Protein AF-A0A5B7G0F3-F1 (afdb_monomer_lite)

Foldseek 3Di:
DDDDPPVPPPPPPPVVVVVVQVVPPDHPCVVVVVVVVVVVVVVVVVVVCCVVVVVVVVVVVVVVVVD

InterPro domains:
  IPR000615 Bestrophin [PTHR10736] (1-60)
  IPR021134 Bestrophin-like [PF01062] (1-60)

pLDDT: mean 71.09, std 14.64, range [52.19, 96.5]

Sequence (67 aa):
MVVEYIKDIGTARFCIFGRLLFRWRGSVYKLLWRDLLVYAVLYTLLSCFYRFYLKDNQKREKCLNLY

Structure (mmCIF, N/CA/C/O backbone):
data_AF-A0A5B7G0F3-F1
#
_entry.id   AF-A0A5B7G0F3-F1
#
loop_
_atom_site.group_PDB
_atom_site.id
_atom_site.type_symbol
_atom_site.label_atom_id
_atom_site.label_alt_id
_atom_site.label_comp_id
_atom_site.label_asym_id
_atom_site.label_entity_id
_atom_site.label_seq_id
_atom_site.pdbx_PDB_ins_code
_atom_site.Cartn_x
_atom_site.Cartn_y
_atom_site.Cartn_z
_atom_site.occupancy
_atom_site.B_iso_or_equiv
_atom_site.auth_seq_id
_atom_site.auth_comp_id
_atom_site.auth_asym_id
_atom_site.auth_atom_id
_atom_site.pdbx_PDB_model_num
ATOM 1 N N . MET A 1 1 ? 34.619 18.951 -31.701 1.00 55.38 1 MET A N 1
ATOM 2 C CA . MET A 1 1 ? 33.142 18.910 -31.640 1.00 55.38 1 MET A CA 1
ATOM 3 C C . MET A 1 1 ? 32.735 17.630 -30.933 1.00 55.38 1 MET A C 1
ATOM 5 O O . MET A 1 1 ? 33.164 16.567 -31.359 1.00 55.38 1 MET A O 1
ATOM 9 N N . VAL A 1 2 ? 32.002 17.723 -29.827 1.00 64.06 2 VAL A N 1
ATOM 10 C CA . VAL A 1 2 ? 31.417 16.561 -29.145 1.00 64.06 2 VAL A CA 1
ATOM 11 C C . VAL A 1 2 ? 29.916 16.697 -29.304 1.00 64.06 2 VAL A C 1
ATOM 13 O O . VAL A 1 2 ? 29.349 17.736 -28.979 1.00 64.06 2 VAL A O 1
ATOM 16 N N . VAL A 1 3 ? 29.300 15.682 -29.894 1.00 62.38 3 VAL A N 1
ATOM 17 C CA . VAL A 1 3 ? 27.861 15.660 -30.122 1.00 62.38 3 VAL A CA 1
ATOM 18 C C . VAL A 1 3 ? 27.204 15.151 -28.842 1.00 62.38 3 VAL A C 1
ATOM 20 O O . VAL A 1 3 ? 27.425 14.013 -28.432 1.00 62.38 3 VAL A O 1
ATOM 23 N N . GLU A 1 4 ? 26.431 16.009 -28.180 1.00 66.31 4 GLU A N 1
ATOM 24 C CA . GLU A 1 4 ? 25.668 15.645 -26.986 1.00 66.31 4 GLU A CA 1
ATOM 25 C C . GLU A 1 4 ? 24.342 14.979 -27.382 1.00 66.31 4 GLU A C 1
ATOM 27 O O . GLU A 1 4 ? 23.323 15.636 -27.587 1.00 66.31 4 GLU A O 1
ATOM 32 N N . TYR A 1 5 ? 24.336 13.648 -27.457 1.00 69.12 5 TYR A N 1
ATOM 33 C CA . TYR A 1 5 ? 23.158 12.835 -27.810 1.00 69.12 5 TYR A CA 1
ATOM 34 C C . TYR A 1 5 ? 22.111 12.701 -26.683 1.00 69.12 5 TYR A C 1
ATOM 36 O O . TYR A 1 5 ? 21.139 11.959 -26.805 1.00 69.12 5 TYR A O 1
ATOM 44 N N . ILE A 1 6 ? 22.304 13.397 -25.560 1.00 64.69 6 ILE A N 1
ATOM 45 C CA . ILE A 1 6 ? 21.517 13.212 -24.328 1.00 64.69 6 ILE A CA 1
ATOM 46 C C . ILE A 1 6 ? 20.220 14.041 -24.339 1.00 64.69 6 ILE A C 1
ATOM 48 O O . ILE A 1 6 ? 19.300 13.771 -23.569 1.00 64.69 6 ILE A O 1
ATOM 52 N N . LYS A 1 7 ? 20.099 15.020 -25.246 1.00 62.00 7 LYS A N 1
ATOM 53 C CA . LYS A 1 7 ? 18.926 15.908 -25.322 1.00 62.00 7 LYS A CA 1
ATOM 54 C C . LYS A 1 7 ? 17.637 15.218 -25.787 1.00 62.00 7 LYS A C 1
ATOM 56 O O . LYS A 1 7 ? 16.562 15.680 -25.423 1.00 62.00 7 LYS A O 1
ATOM 61 N N . ASP A 1 8 ? 17.725 14.099 -26.507 1.00 58.19 8 ASP A N 1
ATOM 62 C CA . ASP A 1 8 ? 16.553 13.436 -27.109 1.00 58.19 8 ASP A CA 1
ATOM 63 C C . ASP A 1 8 ? 15.965 12.280 -26.279 1.00 58.19 8 ASP A C 1
ATOM 65 O O . ASP A 1 8 ? 14.898 11.742 -26.575 1.00 58.19 8 ASP A O 1
ATOM 69 N N . ILE A 1 9 ? 16.631 11.880 -25.194 1.00 57.91 9 ILE A N 1
ATOM 70 C CA . ILE A 1 9 ? 16.227 10.696 -24.417 1.00 57.91 9 ILE A CA 1
ATOM 71 C C . ILE A 1 9 ? 15.152 11.033 -23.362 1.00 57.91 9 ILE A C 1
ATOM 73 O O . ILE A 1 9 ? 14.504 10.132 -22.825 1.00 57.91 9 ILE A O 1
ATOM 77 N N . GLY A 1 10 ? 14.924 12.323 -23.084 1.00 61.28 10 GLY A N 1
ATOM 78 C CA . GLY A 1 10 ? 14.005 12.800 -22.043 1.00 61.28 10 GLY A CA 1
ATOM 79 C C . GLY A 1 10 ? 12.521 12.816 -22.429 1.00 61.28 10 GLY A C 1
ATOM 80 O O . GLY A 1 10 ? 11.665 12.748 -21.548 1.00 61.28 10 GLY A O 1
ATOM 81 N N . THR A 1 11 ? 12.188 12.863 -23.721 1.00 60.09 11 THR A N 1
ATOM 82 C CA . THR A 1 11 ? 10.841 13.301 -24.146 1.00 60.09 11 THR A CA 1
ATOM 83 C C . THR A 1 11 ? 9.895 12.158 -24.537 1.00 60.09 11 THR A C 1
ATOM 85 O O . THR A 1 11 ? 8.684 12.349 -24.580 1.00 60.09 11 THR A O 1
ATOM 88 N N . ALA A 1 12 ? 10.392 10.934 -24.759 1.00 58.47 12 ALA A N 1
ATOM 89 C CA . ALA A 1 12 ? 9.572 9.862 -25.345 1.00 58.47 12 ALA A CA 1
ATOM 90 C C . ALA A 1 12 ? 9.172 8.705 -24.406 1.00 58.47 12 ALA A C 1
ATOM 92 O O . ALA A 1 12 ? 8.334 7.897 -24.796 1.00 58.47 12 ALA A O 1
ATOM 93 N N . ARG A 1 13 ? 9.723 8.563 -23.188 1.00 58.88 13 ARG A N 1
ATOM 94 C CA . ARG A 1 13 ? 9.582 7.295 -22.423 1.00 58.88 13 ARG A CA 1
ATOM 95 C C . ARG A 1 13 ? 8.716 7.333 -21.161 1.00 58.88 13 ARG A C 1
ATOM 97 O O . ARG A 1 13 ? 8.183 6.287 -20.797 1.00 58.88 13 ARG A O 1
ATOM 104 N N . PHE A 1 14 ? 8.494 8.485 -20.522 1.00 59.72 14 PHE A N 1
ATOM 105 C CA . PHE A 1 14 ? 7.733 8.530 -19.257 1.00 59.72 14 PHE A CA 1
ATOM 106 C C . PHE A 1 14 ? 6.256 8.125 -19.414 1.00 59.72 14 PHE A C 1
ATOM 108 O O . PHE A 1 14 ? 5.722 7.365 -18.609 1.00 59.72 14 PHE A O 1
ATOM 115 N N . CYS A 1 15 ? 5.592 8.561 -20.488 1.00 62.47 15 CYS A N 1
ATOM 116 C CA . CYS A 1 15 ? 4.174 8.256 -20.715 1.00 62.47 15 CYS A CA 1
ATOM 117 C C . CYS A 1 15 ? 3.939 6.811 -21.215 1.00 62.47 15 CYS A C 1
ATOM 119 O O . CYS A 1 15 ? 2.866 6.240 -21.009 1.00 62.47 15 CYS A O 1
ATOM 121 N N . ILE A 1 16 ? 4.950 6.184 -21.831 1.00 65.50 16 ILE A N 1
ATOM 122 C CA . ILE A 1 16 ? 4.876 4.796 -22.317 1.00 65.50 16 ILE A CA 1
ATOM 123 C C . ILE A 1 16 ? 4.791 3.814 -21.145 1.00 65.50 16 ILE A C 1
ATOM 125 O O . ILE A 1 16 ? 4.022 2.860 -21.224 1.00 65.50 16 ILE A O 1
ATOM 129 N N . PHE A 1 17 ? 5.492 4.078 -20.037 1.00 67.06 17 PHE A N 1
ATOM 130 C CA . PHE A 1 17 ? 5.367 3.279 -18.814 1.00 67.06 17 PHE A CA 1
ATOM 131 C C . PHE A 1 17 ? 3.942 3.316 -18.261 1.00 67.06 17 PHE A C 1
ATOM 133 O O . PHE A 1 17 ? 3.352 2.262 -18.041 1.00 67.06 17 PHE A O 1
ATOM 140 N N . GLY A 1 18 ? 3.341 4.504 -18.142 1.00 70.38 18 GLY A N 1
ATOM 141 C CA . GLY A 1 18 ? 1.940 4.635 -17.733 1.00 70.38 18 GLY A CA 1
ATOM 142 C C . GLY A 1 18 ? 0.987 3.851 -18.642 1.00 70.38 18 GLY A C 1
ATOM 143 O O . GLY A 1 18 ? 0.132 3.121 -18.152 1.00 70.38 18 GLY A O 1
ATOM 144 N N . ARG A 1 19 ? 1.184 3.907 -19.968 1.00 64.88 19 ARG A N 1
ATOM 145 C CA . ARG A 1 19 ? 0.387 3.125 -20.933 1.00 64.88 19 ARG A CA 1
ATOM 146 C C . ARG A 1 19 ? 0.661 1.619 -20.888 1.00 64.88 19 ARG A C 1
ATOM 148 O O . ARG A 1 19 ? -0.248 0.857 -21.201 1.00 64.88 19 ARG A O 1
ATOM 155 N N . LEU A 1 20 ? 1.862 1.178 -20.507 1.00 62.84 20 LEU A N 1
ATOM 156 C CA . LEU A 1 20 ? 2.166 -0.237 -20.259 1.00 62.84 20 LEU A CA 1
ATOM 157 C C . LEU A 1 20 ? 1.459 -0.733 -18.994 1.00 62.84 20 LEU A C 1
ATOM 159 O O . LEU A 1 20 ? 0.832 -1.788 -19.030 1.00 62.84 20 LEU A O 1
ATOM 163 N N . LEU A 1 21 ? 1.501 0.047 -17.909 1.00 65.62 21 LEU A N 1
ATOM 164 C CA . LEU A 1 21 ? 0.796 -0.271 -16.666 1.00 65.62 21 LEU A CA 1
ATOM 165 C C . LEU A 1 21 ? -0.732 -0.300 -16.872 1.00 65.62 21 LEU A C 1
ATOM 167 O O . LEU A 1 21 ? -1.394 -1.212 -16.374 1.00 65.62 21 LEU A O 1
ATOM 171 N N . PHE A 1 22 ? -1.281 0.641 -17.650 1.00 62.97 22 PHE A N 1
ATOM 172 C CA . PHE A 1 22 ? -2.720 0.782 -17.922 1.00 62.97 22 PHE A CA 1
ATOM 173 C C . PHE A 1 22 ? -3.232 -0.050 -19.117 1.00 62.97 22 PHE A C 1
ATOM 175 O O . PHE A 1 22 ? -4.417 0.009 -19.452 1.00 62.97 22 PHE A O 1
ATOM 182 N N . ARG A 1 23 ? -2.380 -0.850 -19.783 1.00 64.38 23 ARG A N 1
ATOM 183 C CA . ARG A 1 23 ? -2.816 -1.787 -20.833 1.00 64.38 23 ARG A CA 1
ATOM 184 C C . ARG A 1 23 ? -3.568 -2.949 -20.168 1.00 64.38 23 ARG A C 1
ATOM 186 O O . ARG A 1 23 ? -2.997 -3.951 -19.760 1.00 64.38 23 ARG A O 1
ATOM 193 N N . TRP A 1 24 ? -4.883 -2.800 -20.075 1.00 55.31 24 TRP A N 1
ATOM 194 C CA . TRP A 1 24 ? -5.843 -3.600 -19.297 1.00 55.31 24 TRP A CA 1
ATOM 195 C C . TRP A 1 24 ? -5.91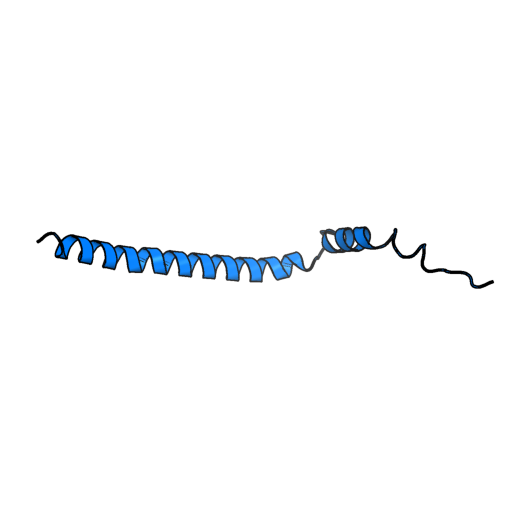9 -5.119 -19.610 1.00 55.31 24 TRP A C 1
ATOM 197 O O . TRP A 1 24 ? -6.636 -5.863 -18.944 1.00 55.31 24 TRP A O 1
ATOM 207 N N . ARG A 1 25 ? -5.163 -5.656 -20.574 1.00 52.19 25 ARG A N 1
ATOM 208 C CA . ARG A 1 25 ? -5.150 -7.100 -20.886 1.00 52.19 25 ARG A CA 1
ATOM 209 C C . ARG A 1 25 ? -4.005 -7.804 -20.146 1.00 52.19 25 ARG A C 1
ATOM 211 O O . ARG A 1 25 ? -3.005 -8.154 -20.755 1.00 52.19 25 ARG A O 1
ATOM 218 N N . GLY A 1 26 ? -4.173 -8.013 -18.835 1.00 61.81 26 GLY A N 1
ATOM 219 C CA . GLY A 1 26 ? -3.287 -8.872 -18.024 1.00 61.81 26 GLY A CA 1
ATOM 220 C C . GLY A 1 26 ? -2.256 -8.156 -17.142 1.00 61.81 26 GLY A C 1
ATOM 221 O O . GLY A 1 26 ? -1.207 -8.722 -16.860 1.00 61.81 26 GLY A O 1
ATOM 222 N N . SER A 1 27 ? -2.528 -6.919 -16.718 1.00 65.94 27 SER A N 1
ATOM 223 C CA . SER A 1 27 ? -1.596 -6.149 -15.885 1.00 65.94 27 SER A CA 1
ATOM 224 C C . SER A 1 27 ? -1.492 -6.678 -14.446 1.00 65.94 27 SER A C 1
ATOM 226 O O . SER A 1 27 ? -2.457 -7.222 -13.894 1.00 65.94 27 SER A O 1
ATOM 228 N N . VAL A 1 28 ? -0.327 -6.435 -13.829 1.00 74.56 28 VAL A N 1
ATOM 229 C CA . VAL A 1 28 ? 0.036 -6.718 -12.425 1.00 74.56 28 VAL A CA 1
ATOM 230 C C . VAL A 1 28 ? -1.059 -6.289 -11.448 1.00 74.56 28 VAL A C 1
ATOM 232 O O . VAL A 1 28 ? -1.257 -6.949 -10.433 1.00 74.56 28 VAL A O 1
ATOM 235 N N . TYR A 1 29 ? -1.839 -5.258 -11.789 1.00 75.31 29 TYR A N 1
ATOM 236 C CA . TYR A 1 29 ? -3.000 -4.828 -11.013 1.00 75.31 29 TYR A CA 1
ATOM 237 C C . TYR A 1 29 ? -3.960 -5.960 -10.658 1.00 75.31 29 TYR A C 1
ATOM 239 O O . TYR A 1 29 ? -4.488 -5.927 -9.561 1.00 75.31 29 TYR A O 1
ATOM 247 N N . LYS A 1 30 ? -4.180 -6.970 -11.512 1.00 73.25 30 LYS A N 1
ATOM 248 C CA . LYS A 1 30 ? -5.110 -8.069 -11.190 1.00 73.25 30 LYS A CA 1
ATOM 249 C C . LYS A 1 30 ? -4.592 -8.968 -10.062 1.00 73.25 30 LYS A C 1
ATOM 251 O O . LYS A 1 30 ? -5.395 -9.489 -9.295 1.00 73.25 30 LYS A O 1
ATOM 256 N N . LEU A 1 31 ? -3.271 -9.125 -9.964 1.00 78.38 31 LEU A N 1
ATOM 257 C CA . LEU A 1 31 ? -2.620 -9.832 -8.863 1.00 78.38 31 LEU A CA 1
ATOM 258 C C . LEU A 1 31 ? -2.589 -8.931 -7.620 1.00 78.38 31 LEU A C 1
ATOM 260 O O . LEU A 1 31 ? -3.105 -9.300 -6.571 1.00 78.38 31 LEU A O 1
ATOM 264 N N . LEU A 1 32 ? -2.111 -7.697 -7.795 1.00 83.88 32 LEU A N 1
ATOM 265 C CA . LEU A 1 32 ? -1.928 -6.713 -6.729 1.00 83.88 32 LEU A CA 1
ATOM 266 C C . LEU A 1 32 ? -3.245 -6.297 -6.057 1.00 83.88 32 LEU A C 1
ATOM 268 O O . LEU A 1 32 ? -3.249 -5.976 -4.874 1.00 83.88 32 LEU A O 1
ATOM 272 N N . TRP A 1 33 ? -4.371 -6.316 -6.781 1.00 86.25 33 TRP A N 1
ATOM 273 C CA . TRP A 1 33 ? -5.682 -5.989 -6.215 1.00 86.25 33 TRP A CA 1
ATOM 274 C C . TRP A 1 33 ? -6.087 -6.958 -5.109 1.00 86.25 33 TRP A C 1
ATOM 276 O O . TRP A 1 33 ? -6.760 -6.545 -4.170 1.00 86.25 33 TRP A O 1
ATOM 286 N N . ARG A 1 34 ? -5.686 -8.233 -5.207 1.00 86.94 34 ARG A N 1
ATOM 287 C CA . ARG A 1 34 ? -6.014 -9.239 -4.194 1.00 86.94 34 ARG A CA 1
ATOM 288 C C . ARG A 1 34 ? -5.259 -8.960 -2.901 1.00 86.94 34 ARG A C 1
ATOM 290 O O . ARG A 1 34 ? -5.888 -8.895 -1.850 1.00 86.94 34 ARG A O 1
ATOM 297 N N . ASP A 1 35 ? -3.953 -8.729 -2.992 1.00 89.19 35 ASP A N 1
ATOM 298 C CA . ASP A 1 35 ? -3.114 -8.381 -1.843 1.00 89.19 35 ASP A CA 1
ATOM 299 C C . ASP A 1 35 ? -3.519 -7.036 -1.220 1.00 89.19 35 ASP A C 1
ATOM 301 O O . ASP A 1 35 ? -3.649 -6.935 0.000 1.00 89.19 35 ASP A O 1
ATOM 305 N N . LEU A 1 36 ? -3.821 -6.023 -2.042 1.00 91.19 36 LEU A N 1
ATOM 306 C CA . LEU A 1 36 ? -4.328 -4.729 -1.574 1.00 91.19 36 LEU A CA 1
ATOM 307 C C . LEU A 1 36 ? -5.666 -4.861 -0.845 1.00 91.19 36 LEU A C 1
ATOM 309 O O . LEU A 1 36 ? -5.843 -4.250 0.209 1.00 91.19 36 LEU A O 1
ATOM 313 N N . LEU A 1 37 ? -6.602 -5.655 -1.377 1.00 94.19 37 LEU A N 1
ATOM 314 C CA . LEU A 1 37 ? -7.884 -5.890 -0.715 1.00 94.19 37 LEU A CA 1
ATOM 315 C C . LEU A 1 37 ? -7.696 -6.592 0.624 1.00 94.19 37 LEU A C 1
ATOM 317 O O . LEU A 1 37 ? -8.301 -6.178 1.608 1.00 94.19 37 LEU A O 1
ATOM 321 N N . VAL A 1 38 ? -6.859 -7.629 0.677 1.00 95.19 38 VAL A N 1
ATOM 322 C CA . VAL A 1 38 ? -6.582 -8.352 1.925 1.00 95.19 38 VAL A CA 1
ATOM 323 C C . VAL A 1 38 ? -5.980 -7.407 2.962 1.00 95.19 38 VAL A C 1
ATOM 325 O O . VAL A 1 38 ? -6.463 -7.372 4.092 1.00 95.19 38 VAL A O 1
ATOM 328 N N . TYR A 1 39 ? -5.002 -6.584 2.579 1.00 93.25 39 TYR A N 1
ATOM 329 C CA . TYR A 1 39 ? -4.401 -5.598 3.477 1.00 93.25 39 TYR A CA 1
ATOM 330 C C . TYR A 1 39 ? -5.422 -4.561 3.969 1.00 93.25 39 TYR A C 1
ATOM 332 O O . TYR A 1 39 ? -5.502 -4.285 5.166 1.00 93.25 39 TYR A O 1
ATOM 340 N N . ALA A 1 40 ? -6.256 -4.030 3.070 1.00 95.81 40 ALA A N 1
ATOM 341 C CA . ALA A 1 40 ? -7.286 -3.051 3.410 1.00 95.81 40 ALA A CA 1
ATOM 342 C C . ALA A 1 40 ? -8.365 -3.629 4.339 1.00 95.81 40 ALA A C 1
ATOM 344 O O . ALA A 1 40 ? -8.765 -2.979 5.309 1.00 95.81 40 ALA A O 1
ATOM 345 N N . VAL A 1 41 ? -8.817 -4.859 4.077 1.00 96.31 41 VAL A N 1
ATOM 346 C CA . VAL A 1 41 ? -9.786 -5.567 4.923 1.00 96.31 41 VAL A CA 1
ATOM 347 C C . VAL A 1 41 ? -9.187 -5.825 6.298 1.00 96.31 41 VAL A C 1
ATOM 349 O O . VAL A 1 41 ? -9.826 -5.507 7.295 1.00 96.31 41 VAL A O 1
ATOM 352 N N . LEU A 1 42 ? -7.954 -6.329 6.372 1.00 96.50 42 LEU A N 1
ATOM 353 C CA . LEU A 1 42 ? -7.288 -6.607 7.642 1.00 96.50 42 LEU A CA 1
ATOM 354 C C . LEU A 1 42 ? -7.084 -5.327 8.470 1.00 96.50 42 LEU A C 1
ATOM 356 O O . LEU A 1 42 ? -7.368 -5.315 9.666 1.00 96.50 42 LEU A O 1
ATOM 360 N N . TYR A 1 43 ? -6.665 -4.232 7.830 1.00 95.25 43 TYR A N 1
ATOM 361 C CA . TYR A 1 43 ? -6.508 -2.924 8.470 1.00 95.25 43 TYR A CA 1
ATOM 362 C C . TYR A 1 43 ? -7.838 -2.368 8.996 1.00 95.25 43 TYR A C 1
ATOM 364 O O . TYR A 1 43 ? -7.917 -1.867 10.123 1.00 95.25 43 TYR A O 1
ATOM 372 N N . THR A 1 44 ? -8.900 -2.488 8.197 1.00 94.75 44 THR A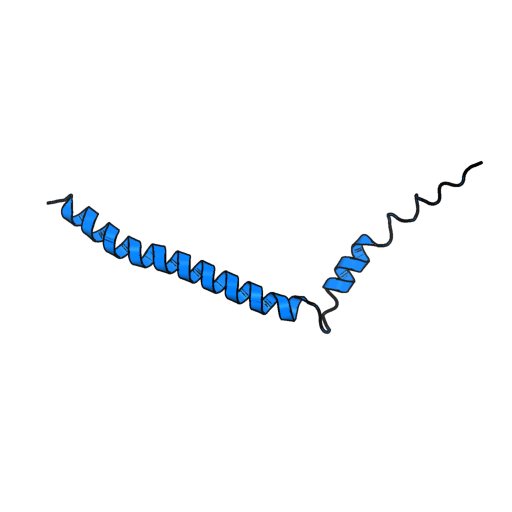 N 1
ATOM 373 C CA . THR A 1 44 ? -10.247 -2.050 8.583 1.00 94.75 44 THR A CA 1
ATOM 374 C C . THR A 1 44 ? -10.781 -2.899 9.727 1.00 94.75 44 THR A C 1
ATOM 376 O O . THR A 1 44 ? -11.296 -2.350 10.695 1.00 94.75 44 THR A O 1
ATOM 379 N N . LEU A 1 45 ? -10.609 -4.222 9.662 1.00 95.56 45 LEU A N 1
ATOM 380 C CA . LEU A 1 45 ? -10.972 -5.135 10.739 1.00 95.56 45 LEU A CA 1
ATOM 381 C C . LEU A 1 45 ? -10.245 -4.762 12.023 1.00 95.56 45 LEU A C 1
ATOM 383 O O . LEU A 1 45 ? -10.906 -4.605 13.039 1.00 95.56 45 LEU A O 1
ATOM 387 N N . LEU A 1 46 ? -8.928 -4.553 11.991 1.00 93.31 46 LEU A N 1
ATOM 388 C CA . LEU A 1 46 ? -8.155 -4.189 13.178 1.00 93.31 46 LEU A CA 1
ATOM 389 C C . LEU A 1 46 ? -8.628 -2.858 13.783 1.00 93.31 46 LEU A C 1
ATOM 391 O O . LEU A 1 46 ? -8.837 -2.758 14.992 1.00 93.31 46 LEU A O 1
ATOM 395 N N . SER A 1 47 ? -8.874 -1.860 12.934 1.00 91.50 47 SER A N 1
ATOM 396 C CA . SER A 1 47 ? -9.425 -0.564 13.345 1.00 91.50 47 SER A CA 1
ATOM 397 C C . SER A 1 47 ? -10.834 -0.698 13.936 1.00 91.50 47 SER A C 1
ATOM 399 O O . SER A 1 47 ? -11.160 -0.061 14.941 1.00 91.50 47 SER A O 1
ATOM 401 N N . CYS A 1 48 ? -11.677 -1.550 13.350 1.00 92.00 48 CYS A N 1
ATOM 402 C CA . CYS A 1 48 ? -12.992 -1.885 13.881 1.00 92.00 48 CYS A CA 1
ATOM 403 C C . CYS A 1 48 ? -12.883 -2.616 15.219 1.00 92.00 48 CYS A C 1
ATOM 405 O O . CYS A 1 48 ? -13.534 -2.196 16.169 1.00 92.00 48 CYS A O 1
ATOM 407 N N . PHE A 1 49 ? -12.050 -3.650 15.330 1.00 91.94 49 PHE A N 1
ATOM 408 C CA . PHE A 1 49 ? -11.813 -4.393 16.566 1.00 91.94 49 PHE A CA 1
ATOM 409 C C . PHE A 1 49 ? -11.380 -3.463 17.691 1.00 91.94 49 PHE A C 1
ATOM 411 O O . PHE A 1 49 ? -11.983 -3.504 18.758 1.00 91.94 49 PHE 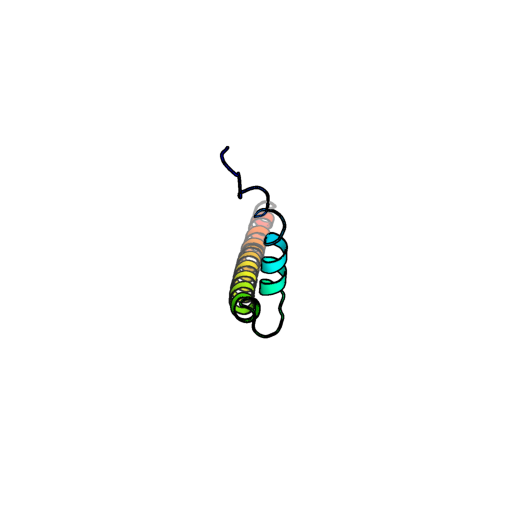A O 1
ATOM 418 N N . TYR A 1 50 ? -10.426 -2.563 17.443 1.00 84.81 50 TYR A N 1
ATOM 419 C CA . TYR A 1 50 ? -10.031 -1.553 18.422 1.00 84.81 50 TYR A CA 1
ATOM 420 C C . TYR A 1 50 ? -11.224 -0.694 18.852 1.00 84.81 50 TYR A C 1
ATOM 422 O O . TYR A 1 50 ? -11.475 -0.519 20.040 1.00 84.81 50 TYR A O 1
ATOM 430 N N . ARG A 1 51 ? -12.023 -0.206 17.899 1.00 81.06 51 ARG A N 1
ATOM 431 C CA . ARG A 1 51 ? -13.178 0.645 18.202 1.00 81.06 51 ARG A CA 1
ATOM 432 C C . ARG A 1 51 ? -14.314 -0.099 1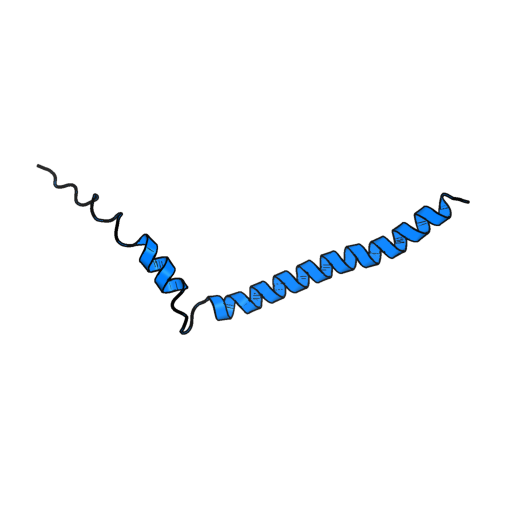8.908 1.00 81.06 51 ARG A C 1
ATOM 434 O O . ARG A 1 51 ? -14.976 0.507 19.741 1.00 81.06 51 ARG A O 1
ATOM 441 N N . PHE A 1 52 ? -14.557 -1.370 18.604 1.00 79.75 52 PHE A N 1
ATOM 442 C CA . PHE A 1 52 ? -15.583 -2.182 19.262 1.00 79.75 52 PHE A CA 1
ATOM 443 C C . PHE A 1 52 ? -15.134 -2.633 20.655 1.00 79.75 52 PHE A C 1
ATOM 445 O O . PHE A 1 52 ? -15.887 -2.468 21.610 1.00 79.75 52 PHE A O 1
ATOM 452 N N . TYR A 1 53 ? -13.896 -3.111 20.788 1.00 73.75 53 TYR A N 1
ATOM 453 C CA . TYR A 1 53 ? -13.329 -3.559 22.059 1.00 73.75 53 TYR A CA 1
ATOM 454 C C . TYR A 1 53 ? -13.128 -2.397 23.040 1.00 73.75 53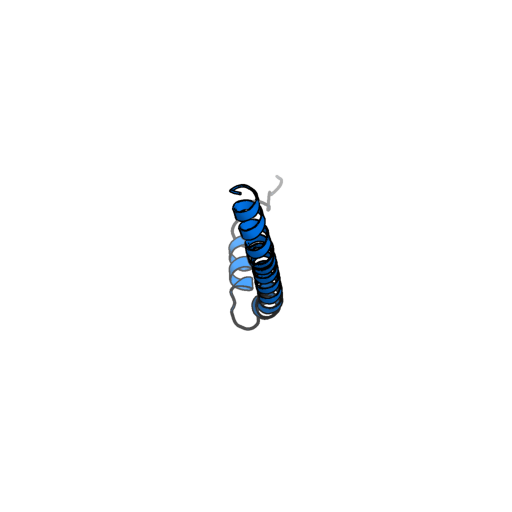 TYR A C 1
ATOM 456 O O . TYR A 1 53 ? -13.442 -2.507 24.225 1.00 73.75 53 TYR A O 1
ATOM 464 N N . LEU A 1 54 ? -12.665 -1.242 22.551 1.00 63.34 54 LEU A N 1
ATOM 465 C CA . LEU A 1 54 ? -12.484 -0.064 23.394 1.00 63.34 54 LEU A CA 1
ATOM 466 C C . LEU A 1 54 ? -13.819 0.607 23.738 1.00 63.34 54 LEU A C 1
ATOM 468 O O . LEU A 1 54 ? -13.965 1.097 24.847 1.00 63.34 54 LEU A O 1
ATOM 472 N N . LYS A 1 55 ? -14.829 0.606 22.854 1.00 58.59 55 LYS A N 1
ATOM 473 C CA . LYS A 1 55 ? -16.145 1.203 23.166 1.00 58.59 55 LYS A CA 1
ATOM 474 C C . LYS A 1 55 ? -16.915 0.429 24.242 1.00 58.59 55 LYS A C 1
ATOM 476 O O . LYS A 1 55 ? -17.746 1.038 24.917 1.00 58.59 55 LYS A O 1
ATOM 481 N N . ASP A 1 56 ? -16.629 -0.860 24.414 1.00 59.09 56 ASP A N 1
ATOM 482 C CA . ASP A 1 56 ? -17.178 -1.668 25.508 1.00 59.09 56 ASP A CA 1
ATOM 483 C C . ASP A 1 56 ? -16.539 -1.302 26.861 1.00 59.09 56 ASP A C 1
ATOM 485 O O . ASP A 1 56 ? -17.240 -0.999 27.827 1.00 59.09 56 ASP A O 1
ATOM 489 N N . ASN A 1 57 ? -15.206 -1.184 26.898 1.00 57.47 57 ASN A N 1
ATOM 490 C CA . ASN A 1 57 ? -14.474 -0.799 28.109 1.00 57.47 57 ASN A CA 1
ATOM 491 C C . ASN A 1 57 ? -14.709 0.674 28.490 1.00 57.47 57 ASN A C 1
ATOM 493 O O . ASN A 1 57 ? -15.087 0.963 29.626 1.00 57.47 57 ASN A O 1
ATOM 497 N N . GLN A 1 58 ? -14.662 1.584 27.510 1.00 56.69 58 GLN A N 1
ATOM 498 C CA . GLN A 1 58 ? -14.768 3.029 27.727 1.00 56.69 58 GLN A CA 1
ATOM 499 C C . GLN A 1 58 ? -16.155 3.471 28.231 1.00 56.69 58 GLN A C 1
ATOM 501 O O . GLN A 1 58 ? -16.286 4.497 28.904 1.00 56.69 58 GLN A O 1
ATOM 506 N N . LYS A 1 59 ? -17.218 2.709 27.929 1.00 54.06 59 LYS A N 1
ATOM 507 C CA . LYS A 1 59 ? -18.553 2.957 28.497 1.00 54.06 59 LYS A CA 1
ATOM 508 C C . LYS A 1 59 ? -18.639 2.568 29.975 1.00 54.06 59 LYS A C 1
ATOM 510 O O . LYS A 1 59 ? -19.342 3.252 30.719 1.00 54.06 59 LYS A O 1
ATOM 515 N N . ARG A 1 60 ? -17.933 1.517 30.408 1.00 55.19 60 ARG A N 1
ATOM 516 C CA . ARG A 1 60 ? -17.942 1.066 31.809 1.00 55.19 60 ARG A CA 1
ATOM 517 C C . ARG A 1 60 ? -17.151 1.985 32.729 1.00 55.19 60 ARG A C 1
ATOM 519 O O . ARG A 1 60 ? -17.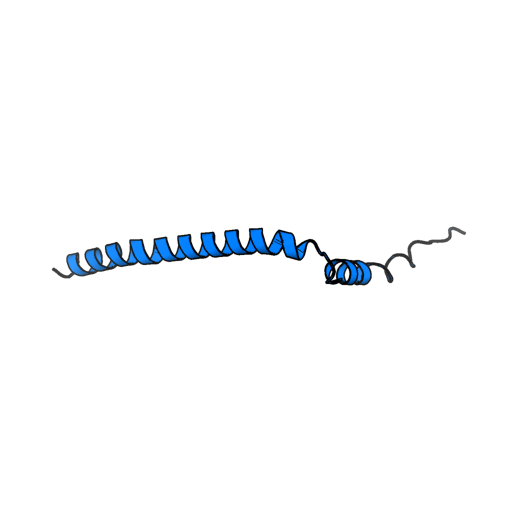644 2.323 33.798 1.00 55.19 60 ARG A O 1
ATOM 526 N N . GLU A 1 61 ? -15.996 2.470 32.294 1.00 55.59 61 GLU A N 1
ATOM 527 C CA . GLU A 1 61 ? -15.168 3.396 33.083 1.00 55.59 61 GLU A CA 1
ATOM 528 C C . GLU A 1 61 ? -15.763 4.812 33.206 1.00 55.59 61 GLU A C 1
ATOM 530 O O . GLU A 1 61 ? -15.571 5.470 34.229 1.00 55.59 61 GLU A O 1
ATOM 535 N N . LYS A 1 62 ? -16.579 5.259 32.238 1.00 55.38 62 LYS A N 1
ATOM 536 C CA . LYS A 1 62 ? -17.380 6.490 32.392 1.00 55.38 62 LYS A CA 1
ATOM 537 C C . LYS A 1 62 ? -18.576 6.329 33.334 1.00 55.38 62 LYS A C 1
ATOM 539 O O . LYS A 1 62 ? -18.925 7.294 34.001 1.00 55.38 62 LYS A O 1
ATOM 544 N N . CYS A 1 63 ? -19.197 5.147 33.402 1.00 52.88 63 CYS A N 1
ATOM 545 C CA . CYS A 1 63 ? -20.296 4.901 34.346 1.00 52.88 63 CYS A CA 1
ATOM 546 C C . CYS A 1 63 ? -19.803 4.686 35.785 1.00 52.88 63 CYS A C 1
ATOM 548 O O . CYS A 1 63 ? -20.496 5.081 36.710 1.00 52.88 63 CYS A O 1
ATOM 550 N N . LEU A 1 64 ? -18.611 4.107 35.979 1.00 60.38 64 LEU A N 1
ATOM 551 C CA . LEU A 1 64 ? -18.006 3.919 37.306 1.00 60.38 64 LEU A CA 1
ATOM 552 C C . LEU A 1 64 ? -17.419 5.199 37.922 1.00 60.38 64 LEU A C 1
ATOM 554 O O . LEU A 1 64 ? -17.249 5.240 39.128 1.00 60.38 64 LEU A O 1
ATOM 558 N N . ASN A 1 65 ? -17.112 6.228 37.125 1.00 54.66 65 ASN A N 1
ATOM 559 C CA . ASN A 1 65 ? -16.663 7.538 37.631 1.00 54.66 65 ASN A CA 1
ATOM 560 C C . ASN A 1 65 ? -17.817 8.510 37.940 1.00 54.66 65 ASN A C 1
ATOM 562 O O . ASN A 1 65 ? -17.567 9.637 38.361 1.00 54.66 65 ASN A O 1
ATOM 566 N N . LEU A 1 66 ? -19.066 8.117 37.667 1.00 63.09 66 LEU A N 1
ATOM 567 C CA . LEU A 1 66 ? -20.263 8.920 37.947 1.00 63.09 66 LEU A CA 1
ATOM 568 C C . LEU A 1 66 ? -21.089 8.381 39.131 1.00 63.09 66 LEU A C 1
ATOM 570 O O . LEU A 1 66 ? -22.197 8.865 39.354 1.00 63.09 66 LEU A O 1
ATOM 574 N N . TYR A 1 67 ? -20.554 7.413 39.878 1.00 52.59 67 TYR A N 1
ATOM 575 C CA . TYR A 1 67 ? -21.062 6.946 41.170 1.00 52.59 67 TYR A CA 1
ATOM 576 C C . TYR A 1 67 ? -19.970 7.141 42.221 1.00 52.59 67 TYR A C 1
ATOM 578 O O . TYR A 1 67 ? -20.293 7.652 43.314 1.00 52.59 67 TYR A O 1
#

Secondary structure (DSSP, 8-state):
----GGGGSSSSSHHHHHHHHT--SS-THHHHHHHHHHHHHHHHHHHHHHHHHHHHHHHHHHHHT--

Radius of gyration: 26.64 Å; chains: 1; bounding box: 54×29×73 Å

Organism: Portunus trituberculatus (NCBI:txid210409)